Protein AF-A0A9D6AM31-F1 (afdb_monomer)

Solvent-accessible surface area (backbone atoms only — not comparable to full-atom values): 6083 Å² total; per-residue (Å²): 137,77,79,75,78,76,73,93,61,100,61,85,87,50,61,69,51,63,77,66,52,67,75,49,84,85,66,49,72,67,58,53,47,53,50,31,73,77,38,63,85,71,52,82,76,52,68,50,77,55,100,87,48,74,49,74,36,79,63,65,73,66,54,61,81,72,46,95,58,76,61,87,54,59,38,61,49,97,88,64,53,63,48,28,37,90,85,44,43,80,103

Secondary structure (DSSP, 8-state):
--TT-----SS-S-HHHHHTTTTSTT--HHHHHHHHHH-GGGS-S-EEE-SS-EEE-SSGGGGGGG-SS---S-EE-TTS-EEE-TTS-B-

pLDDT: mean 79.03, std 15.15, range [35.91, 93.88]

Radius of gyration: 16.93 Å; Cα contacts (8 Å, |Δi|>4): 76; chains: 1; bounding box: 36×26×43 Å

Structure (mmCIF, N/CA/C/O backbone):
data_AF-A0A9D6AM31-F1
#
_entry.id   AF-A0A9D6AM31-F1
#
loop_
_atom_site.group_PDB
_atom_site.id
_atom_site.type_symbol
_atom_site.label_atom_id
_atom_site.label_alt_id
_atom_site.label_comp_id
_atom_site.label_asym_id
_atom_site.label_entity_id
_atom_site.label_seq_id
_atom_site.pdbx_PDB_ins_code
_atom_site.Cartn_x
_atom_sit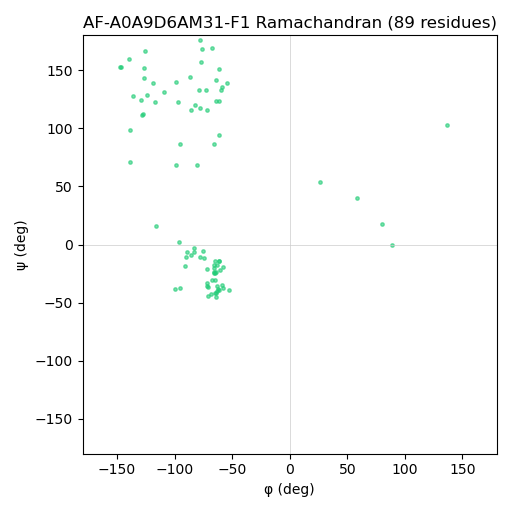e.Cartn_y
_atom_site.Cartn_z
_atom_site.occupancy
_atom_site.B_iso_or_equiv
_atom_site.auth_seq_id
_atom_site.auth_comp_id
_atom_site.auth_asym_id
_atom_site.auth_atom_id
_atom_site.pdbx_PDB_model_num
ATOM 1 N N . MET A 1 1 ? -2.123 -4.905 9.303 1.00 46.38 1 MET A N 1
ATOM 2 C CA . MET A 1 1 ? -1.554 -4.002 8.270 1.00 46.38 1 MET A CA 1
ATOM 3 C C . MET A 1 1 ? -1.369 -2.547 8.729 1.00 46.38 1 MET A C 1
ATOM 5 O O . MET A 1 1 ? -0.611 -1.840 8.081 1.00 46.38 1 MET A O 1
ATOM 9 N N . ALA A 1 2 ? -1.977 -2.100 9.840 1.00 35.91 2 ALA A N 1
ATOM 10 C CA . ALA A 1 2 ? -1.824 -0.723 10.339 1.00 35.91 2 ALA A CA 1
ATOM 11 C C . ALA A 1 2 ? -0.668 -0.514 11.352 1.00 35.91 2 ALA A C 1
ATOM 13 O O . ALA A 1 2 ? -0.194 0.599 11.524 1.00 35.91 2 ALA A O 1
ATOM 14 N N . ARG A 1 3 ? -0.158 -1.585 11.982 1.00 43.59 3 ARG A N 1
ATOM 15 C CA . ARG A 1 3 ? 0.727 -1.490 13.165 1.00 43.59 3 ARG A CA 1
ATOM 16 C C . ARG A 1 3 ? 2.217 -1.254 12.887 1.00 43.59 3 ARG A C 1
ATOM 18 O O . ARG A 1 3 ? 2.979 -1.037 13.818 1.00 43.59 3 ARG A O 1
ATOM 25 N N . GLU A 1 4 ? 2.639 -1.281 11.626 1.00 47.72 4 GLU A N 1
ATOM 26 C CA . GLU A 1 4 ? 4.055 -1.159 11.234 1.00 47.72 4 GLU A CA 1
ATOM 27 C C . GLU A 1 4 ? 4.345 0.097 10.397 1.00 47.72 4 GLU A C 1
ATOM 29 O O . GLU A 1 4 ? 5.402 0.211 9.778 1.00 47.72 4 GLU A O 1
ATOM 34 N N . CYS A 1 5 ? 3.439 1.080 10.370 1.00 40.91 5 CYS A N 1
ATOM 35 C CA . CYS A 1 5 ? 3.665 2.316 9.620 1.00 40.91 5 CYS A CA 1
ATOM 36 C C . CYS A 1 5 ? 4.564 3.298 10.396 1.00 40.91 5 CYS A C 1
ATOM 38 O O . CYS A 1 5 ? 4.126 4.358 10.829 1.00 40.91 5 CYS A O 1
ATOM 40 N N . LYS A 1 6 ? 5.846 2.960 10.565 1.00 45.72 6 LYS A N 1
ATOM 41 C CA . LYS A 1 6 ? 6.897 3.933 10.908 1.00 45.72 6 LYS A CA 1
ATOM 42 C C . LYS A 1 6 ? 7.649 4.322 9.639 1.00 45.72 6 LYS A C 1
ATOM 44 O O . LYS A 1 6 ? 8.802 3.953 9.442 1.00 45.72 6 LYS A O 1
ATOM 49 N N . ILE A 1 7 ? 6.972 5.043 8.748 1.00 47.06 7 ILE A N 1
ATOM 50 C CA . ILE A 1 7 ? 7.646 5.723 7.637 1.00 47.06 7 ILE A CA 1
ATOM 51 C C . ILE A 1 7 ? 8.421 6.918 8.203 1.00 47.06 7 ILE A C 1
ATOM 53 O O . ILE A 1 7 ? 7.848 7.823 8.805 1.00 47.06 7 ILE A O 1
ATOM 57 N N . GLY A 1 8 ? 9.746 6.859 8.071 1.00 43.41 8 GLY A N 1
ATOM 58 C CA . GLY A 1 8 ? 10.708 7.767 8.688 1.00 43.41 8 GLY A CA 1
ATOM 59 C C . GLY A 1 8 ? 10.620 9.203 8.185 1.00 43.41 8 GLY A C 1
ATOM 60 O O . GLY A 1 8 ? 11.378 9.605 7.312 1.00 43.41 8 GLY A O 1
ATOM 61 N N . THR A 1 9 ? 9.751 9.998 8.799 1.00 40.84 9 THR A N 1
ATOM 62 C CA . THR A 1 9 ? 9.833 11.460 8.760 1.00 40.84 9 THR A CA 1
ATOM 63 C C . THR A 1 9 ? 9.581 11.994 10.163 1.00 40.84 9 THR A C 1
ATOM 65 O O . THR A 1 9 ? 8.641 11.603 10.850 1.00 40.84 9 THR A O 1
ATOM 68 N N . SER A 1 10 ? 10.497 12.839 10.621 1.00 39.22 10 SER A N 1
ATOM 69 C CA . SER A 1 10 ? 10.405 13.587 11.867 1.00 39.22 10 SER A CA 1
ATOM 70 C C . SER A 1 10 ? 9.186 14.515 11.820 1.00 39.22 10 SER A C 1
ATOM 72 O O . SER A 1 10 ? 9.274 15.621 11.292 1.00 39.22 10 SER A O 1
ATOM 74 N N . GLY A 1 11 ? 8.053 14.052 12.339 1.00 44.22 11 GLY A N 1
ATOM 75 C CA . GLY A 1 11 ? 6.841 14.852 12.508 1.00 44.22 11 GLY A CA 1
ATOM 76 C C . GLY A 1 11 ? 5.576 14.107 12.098 1.00 44.22 11 GLY A C 1
ATOM 77 O O . GLY A 1 11 ? 5.303 13.979 10.915 1.00 44.22 11 GLY A O 1
ATOM 78 N N . ASN A 1 12 ? 4.825 13.637 13.096 1.00 49.62 12 ASN A N 1
ATOM 79 C CA . ASN A 1 12 ? 3.362 13.494 13.177 1.00 49.62 12 ASN A CA 1
ATOM 80 C C . ASN A 1 12 ? 2.607 13.320 11.838 1.00 49.62 12 ASN A C 1
ATOM 82 O O . ASN A 1 12 ? 1.685 14.081 11.539 1.00 49.62 12 ASN A O 1
ATOM 86 N N . LEU A 1 13 ? 2.993 12.350 11.002 1.00 53.59 13 LEU A N 1
ATOM 87 C CA . LEU A 1 13 ? 2.465 12.263 9.634 1.00 53.59 13 LEU A CA 1
ATOM 88 C C . LEU A 1 13 ? 1.020 11.750 9.559 1.00 53.59 13 LEU A C 1
ATOM 90 O O . LEU A 1 13 ? 0.400 11.880 8.507 1.00 53.59 13 LEU A O 1
ATOM 94 N N . TRP A 1 14 ? 0.466 11.213 10.652 1.00 66.00 14 TRP A N 1
ATOM 95 C CA . TRP A 1 14 ? -0.904 10.693 10.689 1.00 66.00 14 TRP A CA 1
ATOM 96 C C . TRP A 1 14 ? -1.633 11.076 11.988 1.00 66.00 14 TRP A C 1
ATOM 98 O O . TRP A 1 14 ? -1.905 10.198 12.806 1.00 66.00 14 TRP A O 1
ATOM 108 N N . PRO A 1 15 ? -2.000 12.362 12.172 1.00 77.56 15 PRO A N 1
ATOM 109 C CA . PRO A 1 15 ? -2.687 12.839 13.379 1.00 77.56 15 PRO A CA 1
ATOM 110 C C . PRO A 1 15 ? -3.937 12.015 13.701 1.00 77.56 15 PRO A C 1
ATOM 112 O O . PRO A 1 15 ? -4.157 11.631 14.838 1.00 77.56 15 PRO A O 1
ATOM 115 N N . LEU A 1 16 ? -4.691 11.629 12.667 1.00 83.88 16 LEU A N 1
ATOM 116 C CA . LEU A 1 16 ? -5.910 10.838 12.816 1.00 83.88 16 LEU A CA 1
ATOM 117 C C . LEU A 1 16 ? -5.660 9.401 13.303 1.00 83.88 16 LEU A C 1
ATOM 119 O O . LEU A 1 16 ? -6.512 8.824 13.967 1.00 83.88 16 LEU A O 1
ATOM 123 N N . TYR A 1 17 ? -4.516 8.803 12.962 1.00 85.75 17 TYR A N 1
ATOM 124 C CA . TYR A 1 17 ? -4.174 7.459 13.433 1.00 85.75 17 TYR A CA 1
ATOM 125 C C . TYR A 1 17 ? -3.899 7.469 14.943 1.00 85.75 17 TYR A C 1
ATOM 127 O O . TYR A 1 17 ? -4.390 6.598 15.658 1.00 85.75 17 TYR A O 1
ATOM 135 N N . GLU A 1 18 ? -3.163 8.484 15.406 1.00 85.69 18 GLU A N 1
ATOM 136 C CA . GLU A 1 18 ? -2.826 8.691 16.820 1.00 85.69 18 GLU A CA 1
ATOM 137 C C . GLU A 1 18 ? -4.049 9.136 17.636 1.00 85.69 18 GLU A C 1
ATOM 139 O O . GL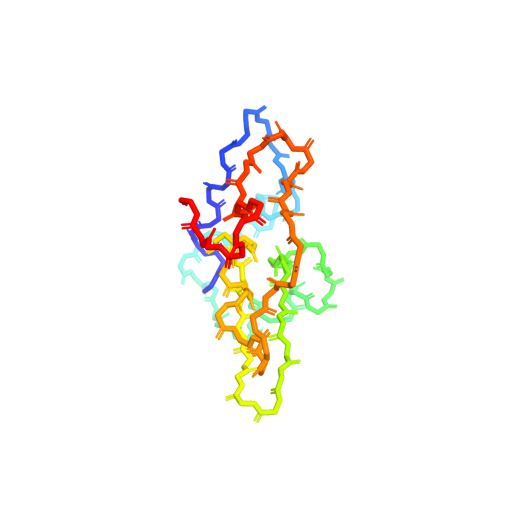U A 1 18 ? -4.305 8.593 18.707 1.00 85.69 18 GLU A O 1
ATOM 144 N N . GLU A 1 19 ? -4.855 10.070 17.119 1.00 86.44 19 GLU A N 1
ATOM 145 C CA . GLU A 1 19 ? -6.086 10.547 17.773 1.00 86.44 19 GLU A CA 1
ATOM 146 C C . GLU A 1 19 ? -7.096 9.419 18.025 1.00 86.44 19 GLU A C 1
ATOM 148 O O . GLU A 1 19 ? -7.805 9.431 19.031 1.00 86.44 19 GLU A O 1
ATOM 153 N N . LEU A 1 20 ? -7.160 8.441 17.118 1.00 86.50 20 LEU A N 1
ATOM 154 C CA . LEU A 1 20 ? -8.054 7.288 17.223 1.00 86.50 20 LEU A CA 1
ATOM 155 C C . LEU A 1 20 ? -7.439 6.100 17.987 1.00 86.50 20 LEU A C 1
ATOM 157 O O . LEU A 1 20 ? -8.145 5.120 18.234 1.00 86.50 20 LEU A O 1
ATOM 161 N N . GLY A 1 21 ? -6.155 6.161 18.364 1.00 88.62 21 GLY A N 1
ATOM 162 C CA . GLY A 1 21 ? -5.469 5.094 19.102 1.00 88.62 21 GLY A CA 1
ATOM 163 C C . GLY A 1 21 ? -5.482 3.747 18.368 1.00 88.62 21 GLY A C 1
ATOM 164 O O . GLY A 1 21 ? -5.748 2.698 18.967 1.00 88.62 21 GLY A O 1
ATOM 165 N N . LEU A 1 22 ? -5.294 3.762 17.044 1.00 86.44 22 LEU A N 1
ATOM 166 C CA . LEU A 1 22 ? -5.430 2.569 16.194 1.00 86.44 22 LEU A CA 1
ATOM 167 C C . LEU A 1 22 ? -4.247 1.590 16.314 1.00 86.44 22 LEU A C 1
ATOM 169 O O . LEU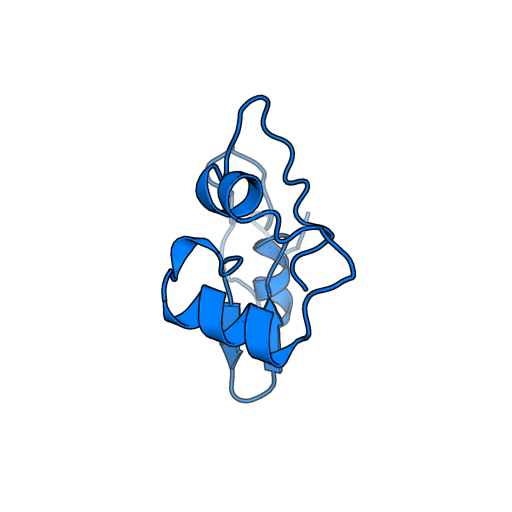 A 1 22 ? -4.294 0.489 15.754 1.00 86.44 22 LEU A O 1
ATOM 173 N N . GLU A 1 23 ? -3.200 1.954 17.056 1.00 85.69 23 GLU A N 1
ATOM 174 C CA . GLU A 1 23 ? -2.085 1.076 17.410 1.00 85.69 23 GLU A CA 1
ATOM 175 C C . GLU A 1 23 ? -2.453 -0.002 18.431 1.00 85.69 23 GLU A C 1
ATOM 177 O O . GLU A 1 23 ? -1.764 -1.026 18.504 1.00 85.69 23 GLU A O 1
ATOM 182 N N . ASP A 1 24 ? -3.528 0.202 19.196 1.00 86.69 24 ASP A N 1
ATOM 183 C CA . ASP A 1 24 ? -3.925 -0.720 20.250 1.00 86.69 24 ASP A CA 1
ATOM 184 C C . ASP A 1 24 ? -4.321 -2.094 19.672 1.00 86.69 24 ASP A C 1
ATOM 186 O O . ASP A 1 24 ? -4.950 -2.248 18.617 1.00 86.69 24 ASP A O 1
ATOM 190 N N . THR A 1 25 ? -3.935 -3.131 20.406 1.00 87.00 25 THR A N 1
ATOM 191 C CA . THR A 1 25 ? -4.296 -4.520 20.153 1.00 87.00 25 THR A CA 1
ATOM 192 C C . THR A 1 25 ? -5.789 -4.819 20.260 1.00 87.00 25 THR A C 1
ATOM 194 O O . THR A 1 25 ? -6.212 -5.840 19.718 1.00 87.00 25 THR A O 1
ATOM 197 N N . GLN A 1 26 ? -6.571 -3.943 20.898 1.00 90.75 26 GLN A N 1
ATOM 198 C CA . GLN A 1 26 ? -8.007 -4.128 21.134 1.00 90.75 26 GLN A CA 1
ATOM 199 C C . GLN A 1 26 ? -8.874 -4.130 19.863 1.00 90.75 26 GLN A C 1
ATOM 201 O O . GLN A 1 26 ? -9.972 -4.689 19.867 1.00 90.75 26 GLN A O 1
ATOM 206 N N . TRP A 1 27 ? -8.414 -3.497 18.781 1.00 90.75 27 TRP A N 1
ATOM 207 C CA . TRP A 1 27 ? -9.206 -3.355 17.560 1.00 90.75 27 TRP A CA 1
ATOM 208 C C . TRP A 1 27 ? -9.200 -4.638 16.730 1.00 90.75 27 TRP A C 1
ATOM 210 O O . TRP A 1 27 ? -8.145 -5.216 16.459 1.00 90.75 27 TRP A O 1
ATOM 220 N N . SER A 1 28 ? -10.386 -5.057 16.284 1.00 93.38 28 SER A N 1
ATOM 221 C CA . SER A 1 28 ? -10.529 -6.143 15.316 1.00 93.38 28 SER A CA 1
ATOM 222 C C . SER A 1 28 ? -10.194 -5.668 13.903 1.00 93.38 28 SER A C 1
ATOM 224 O O . SER A 1 28 ? -10.331 -4.487 13.581 1.00 93.38 28 SER A O 1
ATOM 226 N N . ASP A 1 29 ? -9.824 -6.600 13.024 1.00 91.75 29 ASP A N 1
ATOM 227 C CA . ASP A 1 29 ? -9.544 -6.279 11.620 1.00 91.75 29 ASP A CA 1
ATOM 228 C C . ASP A 1 29 ? -10.744 -5.618 10.924 1.0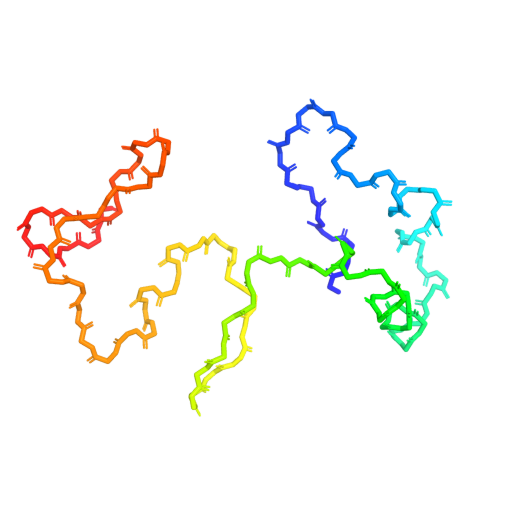0 91.75 29 ASP A C 1
ATOM 230 O O . ASP A 1 29 ? -10.561 -4.685 10.147 1.00 91.75 29 ASP A O 1
ATOM 234 N N . ALA A 1 30 ? -11.972 -6.042 11.242 1.00 93.88 30 ALA A N 1
ATOM 235 C CA . ALA A 1 30 ? -13.189 -5.436 10.701 1.00 93.88 30 ALA A CA 1
ATOM 236 C C . ALA A 1 30 ? -13.346 -3.973 11.144 1.00 93.88 30 ALA A C 1
ATOM 238 O O . ALA A 1 30 ? -13.577 -3.106 10.307 1.00 93.88 30 ALA A O 1
ATOM 239 N N . ALA A 1 31 ? -13.125 -3.682 12.432 1.00 92.50 31 ALA A N 1
ATOM 240 C CA . ALA A 1 31 ? -13.182 -2.314 12.942 1.00 92.50 31 ALA A CA 1
ATOM 241 C C . ALA A 1 31 ? -12.107 -1.424 12.296 1.00 92.50 31 ALA A C 1
ATOM 243 O O . ALA A 1 31 ? -12.384 -0.288 11.918 1.00 92.50 31 ALA A O 1
ATOM 244 N N . LEU A 1 32 ? -10.892 -1.950 12.102 1.00 90.56 32 LEU A N 1
ATOM 245 C CA . LEU A 1 32 ? -9.829 -1.233 11.391 1.00 90.56 32 LEU A CA 1
ATOM 246 C C . LEU A 1 32 ? -10.218 -0.929 9.936 1.00 90.56 32 LEU A C 1
ATOM 248 O O . LEU A 1 32 ? -9.928 0.161 9.442 1.00 90.56 32 LEU A O 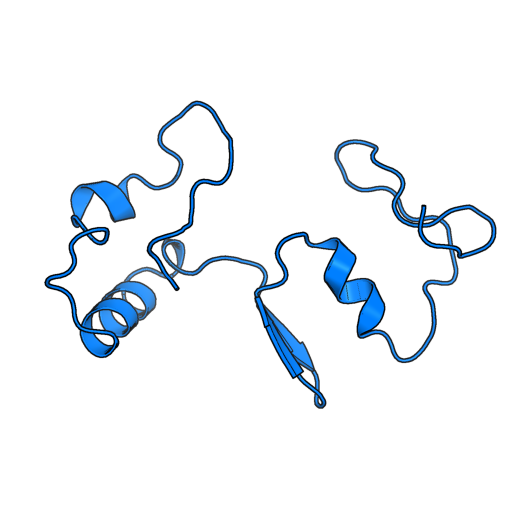1
ATOM 252 N N . VAL A 1 33 ? -10.886 -1.862 9.252 1.00 92.31 33 VAL A N 1
ATOM 253 C CA . VAL A 1 33 ? -11.412 -1.636 7.896 1.00 92.31 33 VAL A CA 1
ATOM 254 C C . VAL A 1 33 ? -12.497 -0.564 7.892 1.00 92.31 33 VAL A C 1
ATOM 256 O O . VAL A 1 33 ? -12.455 0.315 7.034 1.00 92.31 33 VAL A O 1
ATOM 259 N N . ASP A 1 34 ? -13.397 -0.554 8.870 1.00 93.38 34 ASP A N 1
ATOM 260 C CA . ASP A 1 34 ? -14.430 0.481 8.973 1.00 93.38 34 ASP A CA 1
ATOM 261 C C . ASP A 1 34 ? -13.830 1.882 9.178 1.00 93.38 34 ASP A C 1
ATOM 263 O O . ASP A 1 34 ? -14.298 2.845 8.566 1.00 93.38 34 ASP A O 1
ATOM 267 N N . PHE A 1 35 ? -12.757 2.013 9.968 1.00 91.44 35 PHE A N 1
ATOM 268 C CA . PHE A 1 35 ? -12.023 3.280 10.090 1.00 91.44 35 PHE A CA 1
ATOM 269 C C . PHE A 1 35 ? -11.363 3.696 8.768 1.00 91.44 35 PHE A C 1
ATOM 271 O O . PHE A 1 35 ? -11.434 4.866 8.387 1.00 91.44 35 PHE A O 1
ATOM 278 N N . MET A 1 36 ? -10.772 2.747 8.034 1.00 91.50 36 MET A N 1
ATOM 279 C CA . MET A 1 36 ? -10.188 3.000 6.709 1.00 91.50 36 MET A CA 1
ATOM 280 C C . MET A 1 36 ? -11.237 3.442 5.675 1.00 91.50 36 MET A C 1
ATOM 282 O O . MET A 1 36 ? -10.942 4.288 4.831 1.00 91.50 36 MET A O 1
ATOM 286 N N . LEU A 1 37 ? -12.459 2.903 5.747 1.00 91.56 37 LEU A N 1
ATOM 287 C CA . LEU A 1 37 ? -13.576 3.297 4.881 1.00 91.56 37 LEU A CA 1
ATOM 288 C C . LEU A 1 37 ? -14.112 4.692 5.222 1.00 91.56 37 LEU A C 1
ATOM 290 O O . LEU A 1 37 ? -14.485 5.439 4.318 1.00 91.56 37 LEU A O 1
ATOM 294 N N . GLN A 1 38 ? -14.135 5.053 6.506 1.00 92.31 38 GLN A N 1
ATOM 295 C CA . GLN A 1 38 ? -14.538 6.389 6.958 1.00 92.31 38 GLN A CA 1
ATOM 296 C C . GLN A 1 38 ? -13.493 7.454 6.618 1.00 92.31 38 GLN A C 1
ATOM 298 O O . GLN A 1 38 ? -13.849 8.587 6.297 1.00 92.31 38 GLN A O 1
ATOM 303 N N . SER A 1 39 ? -12.209 7.099 6.682 1.00 88.19 39 SER A N 1
ATOM 304 C CA . SER A 1 39 ? -11.116 8.017 6.394 1.00 88.19 39 SER A CA 1
ATOM 305 C C . SER A 1 39 ? -10.022 7.345 5.574 1.00 88.19 39 SER A C 1
ATOM 307 O O . SER A 1 39 ? -9.117 6.686 6.092 1.00 88.19 39 SER A O 1
ATOM 309 N N . SER A 1 40 ? -10.062 7.589 4.263 1.00 88.31 40 SER A N 1
ATOM 310 C CA . SER A 1 40 ? -9.126 7.014 3.291 1.00 88.31 40 SER A CA 1
ATOM 311 C C . SER A 1 40 ? -7.663 7.404 3.529 1.00 88.31 40 SER A C 1
ATOM 313 O O . SER A 1 40 ? -6.766 6.786 2.963 1.00 88.31 40 SER A O 1
ATOM 315 N N . ILE A 1 41 ? -7.404 8.419 4.362 1.00 87.94 41 ILE A N 1
ATOM 316 C CA . ILE A 1 41 ? -6.052 8.837 4.754 1.00 87.94 41 ILE A CA 1
ATOM 317 C C . ILE A 1 41 ? -5.323 7.762 5.576 1.00 87.94 41 ILE A C 1
ATOM 319 O O . ILE A 1 41 ? -4.097 7.726 5.579 1.00 87.94 41 ILE A O 1
ATOM 323 N N . LEU A 1 42 ? -6.070 6.867 6.233 1.00 88.94 42 LEU A N 1
ATOM 324 C CA . LEU A 1 42 ? -5.533 5.760 7.029 1.00 88.94 42 LEU A CA 1
ATOM 325 C C . LEU A 1 42 ? -5.055 4.581 6.163 1.00 88.94 42 LEU A C 1
ATOM 327 O O . LEU A 1 42 ? -4.406 3.662 6.663 1.00 88.94 42 LEU A O 1
ATOM 331 N N . ILE A 1 43 ? -5.367 4.587 4.864 1.00 89.12 43 ILE A N 1
ATOM 332 C CA . ILE A 1 43 ? -4.975 3.527 3.937 1.00 89.12 43 ILE A CA 1
ATOM 333 C C . ILE A 1 43 ? -3.572 3.823 3.399 1.00 89.12 43 ILE A C 1
ATOM 335 O O . ILE A 1 43 ? -3.348 4.791 2.669 1.00 89.12 43 ILE A O 1
ATOM 339 N N . ASN A 1 44 ? -2.618 2.945 3.717 1.00 87.56 44 ASN A N 1
ATOM 340 C CA . ASN A 1 44 ? -1.266 3.024 3.168 1.00 87.56 44 ASN A CA 1
ATOM 341 C C . ASN A 1 44 ? -1.278 2.942 1.630 1.00 87.56 44 ASN A C 1
ATOM 343 O O . ASN A 1 44 ? -1.942 2.088 1.043 1.00 87.56 44 ASN A O 1
ATOM 347 N N . ARG A 1 45 ? -0.492 3.809 0.980 1.00 87.19 45 ARG A N 1
ATOM 348 C CA . ARG A 1 45 ? -0.422 3.955 -0.485 1.00 87.19 45 ARG A CA 1
ATOM 349 C C . ARG A 1 45 ? 1.018 3.852 -1.012 1.00 87.19 45 ARG A C 1
ATOM 351 O O . ARG A 1 45 ? 1.937 4.248 -0.289 1.00 87.19 45 ARG A O 1
ATOM 358 N N . PRO A 1 46 ? 1.227 3.393 -2.262 1.00 89.06 46 PRO A N 1
ATOM 359 C CA . PRO A 1 46 ? 0.226 2.942 -3.239 1.00 89.06 46 PRO A CA 1
ATOM 360 C C . PRO A 1 46 ? -0.160 1.458 -3.099 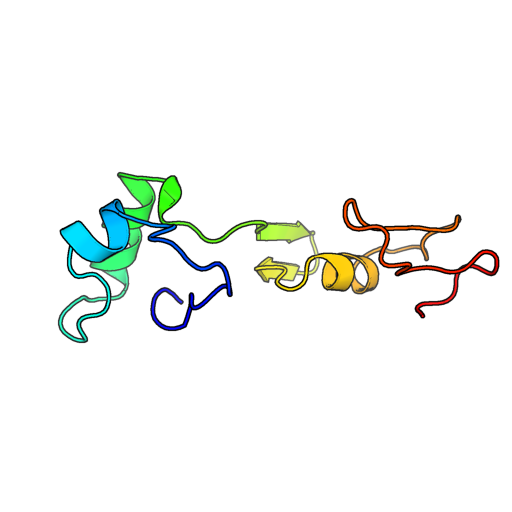1.00 89.06 46 PRO A C 1
ATOM 362 O O . PRO A 1 46 ? 0.682 0.598 -2.840 1.00 89.06 46 PRO A O 1
ATOM 365 N N . ILE A 1 47 ? -1.438 1.158 -3.342 1.00 89.06 47 ILE A N 1
ATOM 366 C CA . ILE A 1 47 ? -1.923 -0.206 -3.583 1.00 89.06 47 ILE A CA 1
ATOM 367 C C . ILE A 1 47 ? -1.995 -0.385 -5.097 1.00 89.06 47 ILE A C 1
ATOM 369 O O . ILE A 1 47 ? -2.671 0.389 -5.774 1.00 89.06 47 ILE A O 1
ATOM 373 N N . VAL A 1 48 ? -1.291 -1.384 -5.623 1.00 89.62 48 VAL A N 1
ATOM 374 C CA . VAL A 1 48 ? -1.296 -1.696 -7.057 1.00 89.62 48 VAL A CA 1
ATOM 375 C C . VAL A 1 48 ? -2.050 -2.998 -7.263 1.00 89.62 48 VAL A C 1
ATOM 377 O O . VAL A 1 48 ? -1.803 -3.989 -6.570 1.00 89.62 48 VAL A O 1
ATOM 380 N N . VAL A 1 49 ? -2.977 -2.969 -8.217 1.00 89.62 49 VAL A N 1
ATOM 381 C CA . VAL A 1 49 ? -3.801 -4.109 -8.615 1.00 89.62 49 VAL A CA 1
ATOM 382 C C . VAL A 1 49 ? -3.490 -4.436 -10.068 1.00 89.62 49 VAL A C 1
ATOM 384 O O . VAL A 1 49 ? -3.634 -3.591 -10.950 1.00 89.62 49 VAL A O 1
ATOM 387 N N . THR A 1 50 ? -3.068 -5.670 -10.311 1.00 86.12 50 THR A N 1
ATOM 388 C CA . THR A 1 50 ? -2.897 -6.261 -11.640 1.00 86.12 50 THR A CA 1
ATOM 389 C C . THR A 1 50 ? -3.687 -7.572 -11.701 1.00 86.12 50 THR A C 1
ATOM 391 O O . THR A 1 50 ? -4.088 -8.092 -10.659 1.00 86.12 50 THR A O 1
ATOM 394 N N . PRO A 1 51 ? -3.909 -8.166 -12.888 1.00 88.56 51 PRO A N 1
ATOM 395 C CA . PRO A 1 51 ? -4.552 -9.480 -12.975 1.00 88.56 51 PRO A CA 1
ATOM 396 C C . PRO A 1 51 ? -3.814 -10.596 -12.216 1.00 88.56 51 PRO A C 1
ATOM 398 O O . PRO A 1 51 ? -4.409 -11.629 -11.928 1.00 88.56 51 PRO A O 1
ATOM 401 N N . LEU A 1 52 ? -2.524 -10.404 -11.913 1.00 84.62 52 LEU A N 1
ATOM 402 C CA . LEU A 1 52 ? -1.682 -11.396 -11.245 1.00 84.62 52 LEU A CA 1
ATOM 403 C C . LEU A 1 52 ? -1.622 -11.188 -9.730 1.00 84.62 52 LEU A C 1
ATOM 405 O O . LEU A 1 52 ? -1.556 -12.163 -8.985 1.00 84.62 52 LEU A O 1
ATOM 409 N N . VAL A 1 53 ? -1.604 -9.933 -9.267 1.00 85.75 53 VAL A N 1
ATOM 410 C CA . VAL A 1 53 ? -1.392 -9.607 -7.853 1.00 85.75 53 VAL A CA 1
ATOM 411 C C . VAL A 1 53 ? -2.147 -8.351 -7.419 1.00 85.75 53 VAL A C 1
ATOM 413 O O . VAL A 1 53 ? -2.325 -7.411 -8.190 1.00 85.75 53 VAL A O 1
ATOM 416 N N . SER A 1 54 ? -2.481 -8.297 -6.130 1.00 89.88 54 SER A N 1
ATOM 417 C CA . SER A 1 54 ? -2.920 -7.085 -5.432 1.00 89.88 54 SER A CA 1
ATOM 418 C C . SER A 1 54 ? -2.058 -6.918 -4.189 1.00 89.88 54 SER A C 1
ATOM 420 O O . SER A 1 54 ? -2.125 -7.749 -3.281 1.00 89.88 54 SER A O 1
ATOM 422 N N . LYS A 1 55 ? -1.207 -5.888 -4.148 1.00 87.44 55 LYS A N 1
ATOM 423 C CA . LYS A 1 55 ? -0.237 -5.707 -3.055 1.00 87.44 55 LYS A CA 1
ATOM 424 C C . LYS A 1 55 ? 0.002 -4.227 -2.746 1.00 87.44 55 LYS A C 1
ATOM 426 O O . LYS A 1 55 ? -0.149 -3.359 -3.604 1.00 87.44 55 LYS A O 1
ATOM 431 N N . LEU A 1 56 ? 0.381 -3.954 -1.498 1.00 87.62 56 LEU A N 1
ATOM 432 C CA . LEU A 1 56 ? 0.921 -2.668 -1.065 1.00 87.62 56 LEU A CA 1
ATOM 433 C C . LEU A 1 56 ? 2.390 -2.557 -1.504 1.00 87.62 56 LEU A C 1
ATOM 435 O O . LEU A 1 56 ? 3.231 -3.341 -1.055 1.00 87.62 56 LEU A O 1
ATOM 439 N N . PHE A 1 57 ? 2.699 -1.585 -2.360 1.00 85.81 57 PHE A N 1
ATOM 440 C CA . PHE A 1 57 ? 4.044 -1.393 -2.908 1.00 85.81 57 PHE A CA 1
ATOM 441 C C . PHE A 1 57 ? 4.821 -0.366 -2.093 1.00 85.81 57 PHE A C 1
ATOM 443 O O . PHE A 1 57 ? 4.820 0.835 -2.369 1.00 85.81 57 PHE A O 1
ATOM 450 N N . ARG A 1 58 ? 5.459 -0.872 -1.036 1.00 84.44 58 ARG A N 1
ATOM 451 C CA . ARG A 1 58 ? 6.432 -0.148 -0.219 1.00 84.44 58 ARG A CA 1
ATOM 452 C C . ARG A 1 58 ? 7.699 -1.010 -0.121 1.00 84.44 58 ARG A C 1
ATOM 454 O O . ARG A 1 58 ? 7.627 -2.068 0.504 1.00 84.44 58 ARG A O 1
ATOM 461 N N . PRO A 1 59 ? 8.822 -0.603 -0.735 1.00 82.56 59 PRO A N 1
ATOM 462 C CA . PRO A 1 59 ? 9.041 0.650 -1.464 1.00 82.56 59 PRO A CA 1
ATOM 463 C C . PRO A 1 59 ? 8.386 0.644 -2.868 1.00 82.56 59 PRO A C 1
ATOM 465 O O . PRO A 1 59 ? 7.874 -0.384 -3.314 1.00 82.56 59 PRO A O 1
ATOM 468 N N . ALA A 1 60 ? 8.306 1.804 -3.528 1.00 78.50 60 ALA A N 1
ATOM 469 C CA . ALA A 1 60 ? 7.474 1.986 -4.727 1.00 78.50 60 ALA A CA 1
ATOM 470 C C . ALA A 1 60 ? 8.040 1.280 -5.974 1.00 78.50 60 ALA A C 1
ATOM 472 O O . ALA A 1 60 ? 7.283 0.761 -6.789 1.00 78.50 60 ALA A O 1
ATOM 473 N N . GLU A 1 61 ? 9.362 1.207 -6.089 1.00 81.50 61 GLU A N 1
ATOM 474 C CA . GLU A 1 61 ? 10.128 0.555 -7.155 1.00 81.50 61 GLU A CA 1
ATOM 475 C C . GLU A 1 61 ? 9.859 -0.946 -7.277 1.00 81.50 61 GLU A C 1
ATOM 477 O O . GLU A 1 61 ? 10.018 -1.504 -8.357 1.00 81.50 61 GLU A O 1
ATOM 482 N N . ALA A 1 62 ? 9.361 -1.595 -6.220 1.00 82.19 62 ALA A N 1
ATOM 483 C CA . ALA A 1 62 ? 8.969 -3.001 -6.284 1.00 82.19 62 ALA A CA 1
ATOM 484 C C . ALA A 1 62 ? 7.836 -3.250 -7.302 1.00 82.19 62 ALA A C 1
ATOM 486 O O . ALA A 1 62 ? 7.575 -4.391 -7.673 1.00 82.19 62 ALA A O 1
ATOM 487 N N . VAL A 1 63 ? 7.153 -2.199 -7.777 1.00 83.88 63 VAL A N 1
ATOM 488 C CA . VAL A 1 63 ? 6.166 -2.310 -8.861 1.00 83.88 63 VAL A CA 1
ATOM 489 C C . VAL A 1 63 ? 6.800 -2.735 -10.190 1.00 83.88 63 VAL A C 1
ATOM 491 O O . VAL A 1 63 ? 6.112 -3.317 -11.027 1.00 83.88 63 VAL A O 1
ATOM 494 N N . LEU A 1 64 ? 8.096 -2.475 -10.390 1.00 82.06 64 LEU A N 1
ATOM 495 C CA . LEU A 1 64 ? 8.797 -2.770 -11.642 1.00 82.06 64 LEU A CA 1
ATOM 496 C C . LEU A 1 64 ? 8.875 -4.273 -11.923 1.00 82.06 64 LEU A C 1
ATOM 498 O O . LEU A 1 64 ? 8.784 -4.677 -13.080 1.00 82.06 64 LEU A O 1
ATOM 502 N N . ASP A 1 65 ? 8.913 -5.096 -10.873 1.00 79.31 65 ASP A N 1
ATOM 503 C CA . ASP A 1 65 ? 8.896 -6.559 -10.978 1.00 79.31 65 ASP A CA 1
ATOM 504 C C . ASP A 1 65 ? 7.574 -7.108 -11.541 1.00 79.31 65 ASP A C 1
ATOM 506 O O . ASP A 1 65 ? 7.506 -8.258 -11.976 1.00 79.31 65 ASP A O 1
ATOM 510 N N . LEU A 1 66 ? 6.501 -6.310 -11.523 1.00 79.88 66 LEU A N 1
ATOM 511 C CA . LEU A 1 66 ? 5.193 -6.720 -12.036 1.00 79.88 66 LEU A CA 1
ATOM 512 C C . LEU A 1 66 ? 4.975 -6.396 -13.512 1.00 79.88 66 LEU A C 1
ATOM 514 O O . LEU A 1 66 ? 3.961 -6.817 -14.079 1.00 79.88 66 LEU A O 1
ATOM 518 N N . LEU A 1 67 ? 5.853 -5.605 -14.128 1.00 79.50 67 LEU A N 1
ATOM 519 C CA . LEU A 1 67 ? 5.651 -5.185 -15.506 1.00 79.50 67 LEU A CA 1
ATOM 520 C C . LEU A 1 67 ? 5.912 -6.366 -16.458 1.00 79.50 67 LEU A C 1
ATOM 522 O O . LEU A 1 67 ? 6.936 -7.036 -16.344 1.00 79.50 67 LEU A O 1
ATOM 526 N N . PRO A 1 68 ? 5.019 -6.627 -17.434 1.00 78.00 68 PRO A N 1
ATOM 527 C CA . PRO A 1 68 ? 5.190 -7.735 -18.379 1.00 78.00 68 PRO A CA 1
ATOM 528 C C . PRO A 1 68 ? 6.398 -7.542 -19.307 1.00 78.00 68 PRO A C 1
ATOM 530 O O . PRO A 1 68 ? 6.902 -8.507 -19.876 1.00 78.00 68 PRO A O 1
ATOM 533 N N . SER A 1 69 ? 6.853 -6.298 -19.448 1.00 79.56 69 SER A N 1
ATOM 534 C CA . SER A 1 69 ? 8.060 -5.921 -20.169 1.00 79.56 69 SER A CA 1
ATOM 535 C C . SER A 1 69 ? 8.940 -5.081 -19.247 1.00 79.56 69 SER A C 1
ATOM 537 O O . SER A 1 69 ? 8.401 -4.254 -18.506 1.00 79.56 69 SER A O 1
ATOM 539 N N . PRO A 1 70 ? 10.273 -5.236 -19.313 1.00 76.00 70 PRO A N 1
ATOM 540 C CA . PRO A 1 70 ? 11.182 -4.425 -18.520 1.00 76.00 70 PRO A CA 1
ATOM 541 C C . PRO A 1 70 ? 11.034 -2.946 -18.878 1.00 76.00 70 PRO A C 1
ATOM 543 O O . PRO A 1 70 ? 10.703 -2.586 -20.015 1.00 76.00 70 PRO A O 1
ATOM 546 N N . GLN A 1 71 ? 11.301 -2.086 -17.899 1.00 77.50 71 GLN A N 1
ATOM 547 C CA . GLN A 1 71 ? 11.304 -0.650 -18.116 1.00 77.50 71 GLN A CA 1
ATOM 548 C C . GLN A 1 71 ? 12.377 -0.277 -19.149 1.00 77.50 71 GLN A C 1
ATOM 550 O O . GLN A 1 71 ? 13.546 -0.620 -19.014 1.00 77.50 71 GLN A O 1
ATOM 555 N N . GLN A 1 72 ? 11.953 0.397 -20.219 1.00 74.06 72 GLN A N 1
ATOM 556 C CA . GLN A 1 72 ? 12.754 0.550 -21.441 1.00 74.06 72 GLN A CA 1
ATOM 557 C C . GLN A 1 72 ? 13.740 1.725 -21.409 1.00 74.06 72 GLN A C 1
ATOM 559 O O . GLN A 1 72 ? 14.550 1.869 -22.321 1.00 74.06 72 GLN A O 1
ATOM 564 N N . ALA A 1 73 ? 13.656 2.582 -20.393 1.00 79.81 73 ALA A N 1
ATOM 565 C CA . ALA A 1 73 ? 14.478 3.777 -20.252 1.00 79.81 73 ALA A CA 1
ATOM 566 C C . ALA A 1 73 ? 14.899 3.966 -18.792 1.00 79.81 73 ALA A C 1
ATOM 568 O O . ALA A 1 73 ? 14.248 3.446 -17.884 1.00 79.81 73 ALA A O 1
ATOM 569 N N . SER A 1 74 ? 15.959 4.748 -18.579 1.00 84.06 74 SER A N 1
ATOM 570 C CA . SER A 1 74 ? 16.438 5.091 -17.241 1.00 84.06 74 SER A CA 1
ATOM 571 C C . SER A 1 74 ? 15.322 5.697 -16.390 1.00 84.06 74 SER A C 1
ATO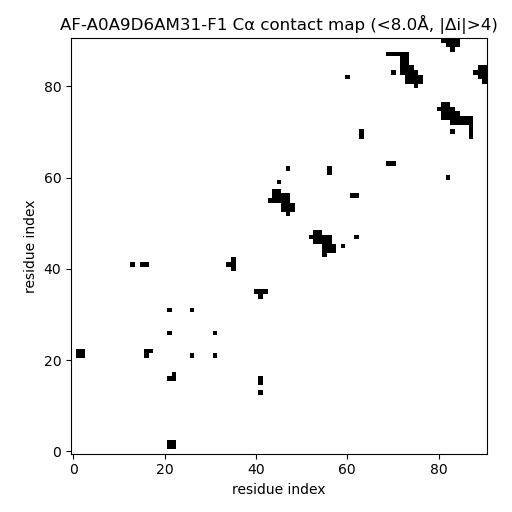M 573 O O . SER A 1 74 ? 14.551 6.533 -16.874 1.00 84.06 74 SER A O 1
ATOM 575 N N . PHE A 1 75 ? 15.270 5.310 -15.120 1.00 84.75 75 PHE A N 1
ATOM 576 C CA . PHE A 1 75 ? 14.273 5.782 -14.167 1.00 84.75 75 PHE A CA 1
ATOM 577 C C . PHE A 1 75 ? 14.951 6.278 -12.906 1.00 84.75 75 PHE A C 1
ATOM 579 O O . PHE A 1 75 ? 15.674 5.525 -12.253 1.00 84.75 75 PHE A O 1
ATOM 586 N N . SER A 1 76 ? 14.659 7.523 -12.553 1.00 87.38 76 SER A N 1
ATOM 587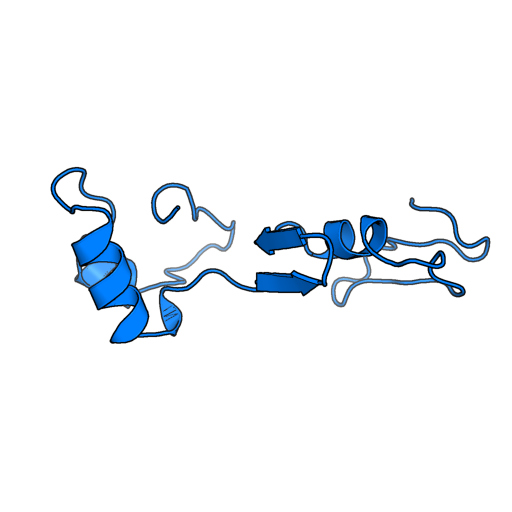 C CA . SER A 1 76 ? 15.042 8.116 -11.281 1.00 87.38 76 SER A CA 1
ATOM 588 C C . SER A 1 76 ? 13.787 8.513 -10.522 1.00 87.38 76 SER A C 1
ATOM 590 O O . SER A 1 76 ? 12.834 9.028 -11.115 1.00 87.38 76 SER A O 1
ATOM 592 N N . LYS A 1 77 ? 13.789 8.274 -9.214 1.00 85.00 77 LYS A N 1
ATOM 593 C CA . LYS A 1 77 ? 12.770 8.777 -8.296 1.00 85.00 77 LYS A CA 1
ATOM 594 C C . LYS A 1 77 ? 12.869 10.301 -8.175 1.00 85.00 77 LYS A C 1
ATOM 596 O O . LYS A 1 77 ? 13.829 10.931 -8.617 1.00 85.00 77 LYS A O 1
ATOM 601 N N . GLU A 1 78 ? 11.856 10.897 -7.555 1.00 85.75 78 GLU A N 1
ATOM 602 C CA . GLU A 1 78 ? 11.775 12.345 -7.317 1.00 85.75 78 GLU A CA 1
ATOM 603 C C . GLU A 1 78 ? 12.879 12.888 -6.394 1.00 85.75 78 GLU A C 1
ATOM 605 O O . GLU A 1 78 ? 13.228 14.062 -6.480 1.00 85.75 78 GLU A O 1
ATOM 610 N N . ASP A 1 79 ? 13.460 12.033 -5.552 1.00 83.50 79 ASP A N 1
ATOM 611 C CA . ASP A 1 79 ? 14.602 12.341 -4.684 1.00 83.50 79 ASP A CA 1
ATOM 612 C C . ASP A 1 79 ? 15.963 12.231 -5.402 1.00 83.50 79 ASP A C 1
ATOM 614 O O . ASP A 1 79 ? 17.001 12.546 -4.818 1.00 83.50 79 ASP A O 1
ATOM 618 N N . GLY A 1 80 ? 15.966 11.829 -6.678 1.00 85.12 80 GLY A N 1
ATOM 619 C CA . GLY A 1 80 ? 17.164 11.642 -7.493 1.00 85.12 80 GLY A CA 1
ATOM 620 C C . GLY A 1 80 ? 17.781 10.244 -7.404 1.00 85.12 80 GLY A C 1
ATOM 621 O O . GLY A 1 80 ? 18.769 9.990 -8.098 1.00 85.12 80 GLY A O 1
ATOM 622 N N . GLU A 1 81 ? 17.216 9.326 -6.614 1.00 84.88 81 GLU A N 1
ATOM 623 C CA . GLU A 1 81 ? 17.666 7.934 -6.573 1.00 84.88 81 GLU A CA 1
ATOM 624 C C . GLU A 1 81 ? 17.427 7.263 -7.933 1.00 84.88 81 GLU A C 1
ATOM 626 O O . GLU A 1 81 ? 16.307 7.235 -8.449 1.00 84.88 81 GLU A O 1
ATOM 631 N N . VAL A 1 82 ? 18.487 6.723 -8.536 1.00 84.38 82 VAL A N 1
ATOM 632 C CA . VAL A 1 82 ? 18.399 5.980 -9.798 1.00 84.38 82 VAL A CA 1
ATOM 633 C C . VAL A 1 82 ? 17.969 4.551 -9.495 1.00 84.38 82 VAL A C 1
ATOM 635 O O . VAL A 1 82 ? 18.675 3.832 -8.801 1.00 84.38 82 VAL A O 1
ATOM 638 N N . VAL A 1 83 ? 16.834 4.139 -10.053 1.00 83.50 83 VAL A N 1
ATOM 639 C CA . VAL A 1 83 ? 16.290 2.782 -9.897 1.00 83.50 83 VAL A CA 1
ATOM 640 C C . VAL A 1 83 ? 16.614 1.925 -11.115 1.00 83.50 83 VAL A C 1
ATOM 642 O O . VAL A 1 83 ? 16.930 0.753 -10.962 1.00 83.50 83 VAL A O 1
ATOM 645 N N . ILE A 1 84 ? 16.558 2.501 -12.323 1.00 83.62 84 ILE A N 1
ATOM 646 C CA . ILE A 1 84 ? 16.889 1.822 -13.585 1.00 83.62 84 ILE A CA 1
ATOM 647 C C . ILE A 1 84 ? 17.975 2.615 -14.316 1.00 83.62 84 ILE A C 1
ATOM 649 O O . ILE A 1 84 ? 17.812 3.820 -14.539 1.00 83.62 84 ILE A O 1
ATOM 653 N N . ASP A 1 85 ? 19.058 1.947 -14.716 1.00 81.94 85 ASP A N 1
ATOM 654 C CA . ASP A 1 85 ? 20.161 2.555 -15.467 1.00 81.94 85 ASP A CA 1
ATOM 655 C C . ASP A 1 85 ? 19.851 2.751 -16.969 1.00 81.94 85 ASP A C 1
ATOM 657 O O . ASP A 1 85 ? 18.807 2.353 -17.488 1.00 81.94 85 ASP A O 1
ATOM 661 N N . ALA A 1 86 ? 20.782 3.373 -17.702 1.00 78.75 86 ALA A N 1
ATOM 662 C CA . ALA A 1 86 ? 20.650 3.606 -19.146 1.00 78.75 86 ALA A CA 1
ATOM 663 C C . ALA A 1 86 ? 20.636 2.316 -19.994 1.00 78.75 86 ALA A C 1
ATOM 665 O O . ALA A 1 86 ? 20.271 2.365 -21.167 1.00 78.75 86 ALA A O 1
ATOM 666 N N . ASN A 1 87 ? 21.021 1.175 -19.415 1.00 74.81 87 ASN A N 1
ATOM 667 C CA . ASN A 1 87 ? 20.995 -0.138 -20.058 1.00 74.81 87 ASN A CA 1
ATOM 668 C C . ASN A 1 87 ? 19.716 -0.926 -19.712 1.00 74.81 87 ASN A C 1
ATOM 670 O O . ASN A 1 87 ? 19.577 -2.070 -20.147 1.00 74.81 87 ASN A O 1
ATOM 674 N N . GLY A 1 88 ? 18.791 -0.340 -18.939 1.00 71.44 88 GLY A N 1
ATOM 675 C CA . GLY A 1 88 ? 17.536 -0.972 -18.531 1.00 71.44 88 GLY A CA 1
ATOM 676 C C . GLY A 1 88 ? 17.674 -1.949 -17.358 1.00 71.44 88 GLY A C 1
ATOM 677 O O . GLY A 1 88 ? 16.792 -2.785 -17.161 1.00 71.44 88 GLY A O 1
ATOM 678 N N . LYS A 1 89 ? 18.769 -1.884 -16.588 1.00 75.19 89 LYS A N 1
ATOM 679 C CA . LYS A 1 89 ? 19.016 -2.754 -15.429 1.00 75.19 89 LYS A CA 1
ATOM 680 C C . LYS A 1 89 ? 18.655 -2.045 -14.116 1.00 75.19 89 LYS A C 1
ATOM 682 O O . LYS A 1 89 ? 18.979 -0.870 -13.956 1.00 75.19 89 LYS A O 1
ATOM 687 N N . CYS A 1 90 ? 18.044 -2.769 -13.167 1.00 75.50 90 CYS A N 1
ATOM 688 C CA . CYS A 1 90 ? 17.914 -2.299 -11.780 1.00 75.50 90 CYS A CA 1
ATOM 689 C C . CYS A 1 90 ? 19.290 -2.057 -11.150 1.00 75.50 90 CYS A C 1
ATOM 691 O O . CYS A 1 90 ? 20.181 -2.909 -11.275 1.00 75.50 90 CYS A O 1
ATOM 693 N N . VAL A 1 91 ? 19.430 -0.904 -10.494 1.00 72.81 91 VAL A N 1
ATOM 694 C CA . VAL A 1 91 ? 20.652 -0.463 -9.802 1.00 72.81 91 VAL A CA 1
ATOM 695 C C . VAL A 1 91 ? 20.660 -0.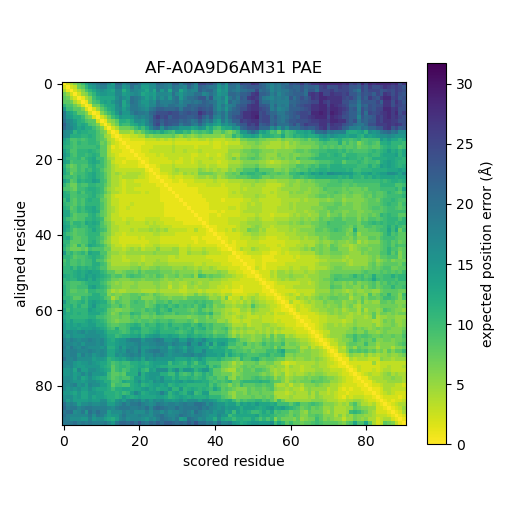938 -8.356 1.00 72.81 91 VAL A C 1
ATOM 697 O O . VAL A 1 91 ? 19.584 -0.914 -7.722 1.00 72.81 91 VAL A O 1
#

Sequence (91 aa):
MARECKIGTSGNLWPLYEELGLEDTQWSDAALVDFMLQSSILINRPIVVTPLVSKLFRPAEAVLDLLPSPQQASFSKEDGEVVIDANGKCV

Mean predicted aligned error: 9.13 Å

Nearest PDB structures (foldseek):
  1sk0-assembly1_A  TM=8.915E-01  e=3.122E-07  Escherichia coli
  1i9d-assembly1_A  TM=8.920E-01  e=4.137E-07  Escherichia coli
  1sjz-assembly1_A  TM=8.902E-01  e=3.856E-07  Escherichia coli
  1sk2-assembly1_A  TM=8.860E-01  e=3.594E-07  Escherichia coli
  1j9b-assembly1_A  TM=8.919E-01  e=5.110E-07  Escherichia coli

Foldseek 3Di:
DQQPPPPDDDDDQDVPCVVVVVNDPPDDPVNLVVVCVVPVSSDQDDFDDDPVDTDHPVVVLVCQVVDPDQDQAWDADPVRRTQADRVRDGD